Protein AF-A0A1S3DLV7-F1 (afdb_monomer)

Solvent-accessible surface area (backbone atoms only — not comparable to full-atom values): 5260 Å² total; per-residue (Å²): 136,87,80,54,64,69,57,54,50,52,52,52,52,53,52,51,65,61,50,53,63,63,56,59,72,71,66,74,74,85,72,73,68,76,72,53,92,77,57,49,52,75,29,90,44,52,74,66,17,66,80,28,47,65,34,37,52,37,68,38,88,90,76,70,43,42,22,24,19,21,90,83,71,40,65,34,66,85,56,31,34,92,61,74,90,125

Nearest PDB structures (foldseek):
  1gk5-assembly1_A  TM=3.822E-01  e=8.565E-01  Mus musculus

Structure (mmCIF, N/CA/C/O backbone):
data_AF-A0A1S3DLV7-F1
#
_entry.id   AF-A0A1S3DLV7-F1
#
loop_
_atom_site.group_PDB
_atom_site.id
_atom_site.type_symbol
_atom_site.label_atom_id
_atom_site.label_alt_id
_atom_site.label_comp_id
_atom_site.label_asym_id
_atom_site.label_entity_id
_atom_site.label_seq_id
_atom_site.pdbx_PDB_ins_code
_atom_site.Cartn_x
_atom_site.Cartn_y
_atom_site.Cartn_z
_atom_site.occupancy
_atom_site.B_iso_or_equiv
_atom_site.auth_seq_id
_atom_site.auth_comp_id
_atom_site.auth_asym_id
_atom_site.auth_atom_id
_atom_site.pdbx_PDB_model_num
ATOM 1 N N . MET A 1 1 ? -7.794 35.290 -54.800 1.00 41.78 1 MET A N 1
ATOM 2 C CA . MET A 1 1 ? -7.284 34.150 -54.006 1.00 41.78 1 MET A CA 1
ATOM 3 C C . MET A 1 1 ? -8.136 34.046 -52.743 1.00 41.78 1 MET A C 1
ATOM 5 O O . MET A 1 1 ? -7.965 34.852 -51.842 1.00 41.78 1 MET A O 1
ATOM 9 N N . LYS A 1 2 ? -9.156 33.178 -52.723 1.00 48.78 2 LYS A N 1
ATOM 10 C CA . LYS A 1 2 ? -10.149 33.087 -51.635 1.00 48.78 2 LYS A CA 1
ATOM 11 C C . LYS A 1 2 ? -9.769 31.886 -50.763 1.00 48.78 2 LYS A C 1
ATOM 13 O O . LYS A 1 2 ? -10.294 30.797 -50.940 1.00 48.78 2 LYS A O 1
ATOM 18 N N . PHE A 1 3 ? -8.763 32.052 -49.906 1.00 52.41 3 PHE A N 1
ATOM 19 C CA . PHE A 1 3 ? -8.318 30.977 -49.020 1.00 52.41 3 PHE A CA 1
ATOM 20 C C . PHE A 1 3 ? -9.340 30.786 -47.898 1.00 52.41 3 PHE A C 1
ATOM 22 O O . PHE A 1 3 ? -9.295 31.455 -46.875 1.00 52.41 3 PHE A O 1
ATOM 29 N N . ASN A 1 4 ? -10.310 29.907 -48.157 1.00 59.25 4 ASN A N 1
ATOM 30 C CA . ASN A 1 4 ? -10.705 28.799 -47.290 1.00 59.25 4 ASN A CA 1
ATOM 31 C C . ASN A 1 4 ? -10.610 29.045 -45.769 1.00 59.25 4 ASN A C 1
ATOM 33 O O . ASN A 1 4 ? -10.058 28.222 -45.041 1.00 59.25 4 ASN A O 1
ATOM 37 N N . ALA A 1 5 ? -11.194 30.136 -45.264 1.00 60.09 5 ALA A N 1
ATOM 38 C CA . ALA A 1 5 ? -11.319 30.395 -43.825 1.00 60.09 5 ALA A CA 1
ATOM 39 C C . ALA A 1 5 ? -12.027 29.233 -43.095 1.00 60.09 5 ALA A C 1
ATOM 41 O O . ALA A 1 5 ? -11.687 28.897 -41.964 1.00 60.09 5 ALA A O 1
ATOM 42 N N . CYS A 1 6 ? -12.942 28.548 -43.793 1.00 60.75 6 CYS A N 1
ATOM 43 C CA . CYS A 1 6 ? -13.601 27.328 -43.325 1.00 60.75 6 CYS A CA 1
ATOM 44 C C . CYS A 1 6 ? -12.615 26.160 -43.118 1.00 60.75 6 CYS A C 1
ATOM 46 O O . CYS A 1 6 ? -12.705 25.438 -42.128 1.00 60.75 6 CYS A O 1
ATOM 48 N N . HIS A 1 7 ? -11.625 26.012 -44.001 1.00 67.12 7 HIS A N 1
ATOM 49 C CA . HIS A 1 7 ? -10.624 24.947 -43.904 1.00 67.12 7 HIS A CA 1
ATOM 50 C C . HIS A 1 7 ? -9.623 25.221 -42.778 1.00 67.12 7 HIS A C 1
ATOM 52 O O . HIS A 1 7 ? -9.238 24.309 -42.056 1.00 67.12 7 HIS A O 1
ATOM 58 N N . ILE A 1 8 ? -9.254 26.489 -42.574 1.00 78.31 8 ILE A N 1
ATOM 59 C CA . ILE A 1 8 ? -8.398 26.904 -41.453 1.00 78.31 8 ILE A CA 1
ATOM 60 C C . ILE A 1 8 ? -9.099 26.632 -40.115 1.00 78.31 8 ILE A C 1
ATOM 62 O O . ILE A 1 8 ? -8.480 26.081 -39.207 1.00 78.31 8 ILE A O 1
ATOM 66 N N . PHE A 1 9 ? -10.395 26.947 -40.009 1.00 73.81 9 PHE A N 1
ATOM 67 C CA . PHE A 1 9 ? -11.173 26.668 -38.800 1.00 73.81 9 PHE A CA 1
ATOM 68 C C . PHE A 1 9 ? -11.282 25.162 -38.525 1.00 73.81 9 PHE A C 1
ATOM 70 O O . PHE A 1 9 ? -11.072 24.727 -37.397 1.00 73.81 9 PHE A O 1
ATOM 77 N N . SER A 1 10 ? -11.522 24.361 -39.569 1.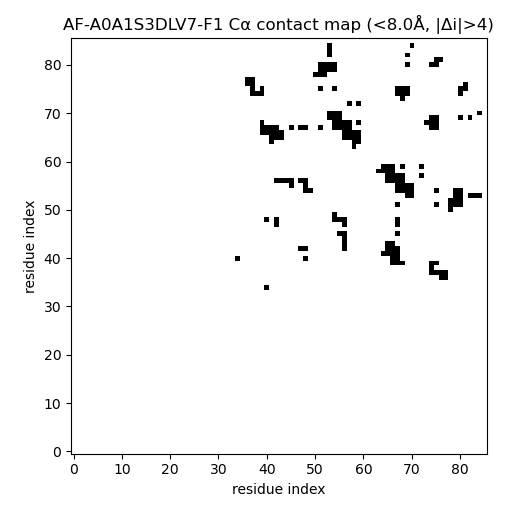00 75.38 10 SER A N 1
ATOM 78 C CA . SER A 1 10 ? -11.585 22.901 -39.457 1.00 75.38 10 SER A CA 1
ATOM 79 C C . SER A 1 10 ? -10.266 22.310 -38.942 1.00 75.38 10 SER A C 1
ATOM 81 O O . SER A 1 10 ? -10.269 21.543 -37.981 1.00 75.38 10 SER A O 1
ATOM 83 N N . LEU A 1 11 ? -9.126 22.739 -39.494 1.00 77.94 11 LEU A N 1
ATOM 84 C CA . LEU A 1 11 ? -7.805 22.284 -39.046 1.00 77.94 11 LEU A CA 1
ATOM 85 C C . LEU A 1 11 ? -7.496 22.702 -37.600 1.00 77.94 11 LEU A C 1
ATOM 87 O O . LEU A 1 11 ? -6.941 21.908 -36.840 1.00 77.94 11 LEU A O 1
ATOM 91 N N . LEU A 1 12 ? -7.884 23.916 -37.200 1.00 78.88 12 LEU A N 1
ATOM 92 C CA . LEU A 1 12 ? -7.668 24.410 -35.839 1.00 78.88 12 LEU A CA 1
ATOM 93 C C . LEU A 1 12 ? -8.487 23.619 -34.807 1.00 78.88 12 LEU A C 1
ATOM 95 O O . LEU A 1 12 ? -7.972 23.285 -33.741 1.00 78.88 12 LEU A O 1
ATOM 99 N N . SER A 1 13 ? -9.738 23.273 -35.130 1.00 79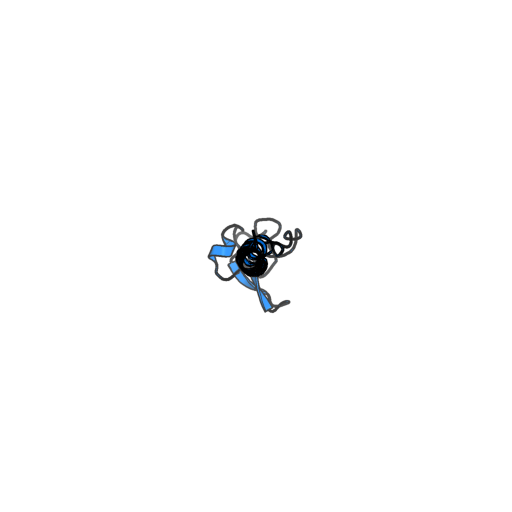.25 13 SER A N 1
ATOM 100 C CA . SER A 1 13 ? -10.579 22.434 -34.269 1.00 79.25 13 SER A CA 1
ATOM 101 C C . SER A 1 13 ? -10.005 21.026 -34.101 1.00 79.25 13 SER A C 1
ATOM 103 O O . SER A 1 13 ? -9.947 20.528 -32.979 1.00 79.25 13 SER A O 1
ATOM 105 N N . PHE A 1 14 ? -9.526 20.402 -35.182 1.00 79.94 14 PHE A N 1
ATOM 106 C CA . PHE A 1 14 ? -8.879 19.087 -35.110 1.00 79.94 14 PHE A CA 1
ATOM 107 C C . PHE A 1 14 ? -7.606 19.118 -34.255 1.00 79.94 14 PHE A C 1
ATOM 109 O O . PHE A 1 14 ? -7.421 18.252 -33.399 1.00 79.94 14 PHE A O 1
ATOM 116 N N . LEU A 1 15 ? -6.768 20.144 -34.428 1.00 77.94 15 LEU A N 1
ATOM 117 C CA . LEU A 1 15 ? -5.549 20.319 -33.640 1.00 77.94 15 LEU A CA 1
ATOM 118 C C . LEU A 1 15 ? -5.862 20.451 -32.141 1.00 77.94 15 LEU A C 1
ATOM 120 O O . LEU A 1 15 ? -5.237 19.782 -31.317 1.00 77.94 15 LEU A O 1
ATOM 124 N N . LEU A 1 16 ? -6.875 21.250 -31.789 1.00 74.50 16 LEU A N 1
ATOM 125 C CA . LEU A 1 16 ? -7.297 21.446 -30.402 1.00 74.50 16 LEU A CA 1
ATOM 126 C C . LEU A 1 16 ? -7.813 20.141 -29.772 1.00 74.50 16 LEU A C 1
ATOM 128 O O . LEU A 1 16 ? -7.425 19.807 -28.655 1.00 74.50 16 LEU A O 1
ATOM 132 N N . VAL A 1 17 ? -8.620 19.366 -30.505 1.00 78.81 17 VAL A N 1
ATOM 133 C CA . VAL A 1 17 ? -9.158 18.075 -30.038 1.00 78.81 17 VAL A CA 1
ATOM 134 C C . VAL A 1 17 ? -8.047 17.054 -29.778 1.00 78.81 17 VAL A C 1
ATOM 136 O O . VAL A 1 17 ? -8.148 16.286 -28.826 1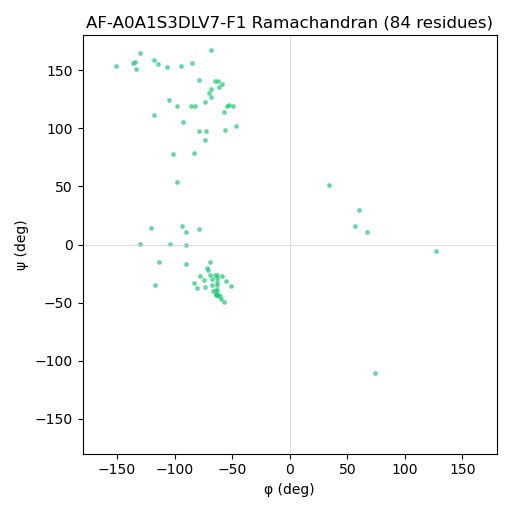.00 78.81 17 VAL A O 1
ATOM 139 N N . THR A 1 18 ? -6.965 17.061 -30.563 1.00 72.00 18 THR A N 1
ATOM 140 C CA . THR A 1 18 ? -5.819 16.158 -30.338 1.00 72.00 18 THR A CA 1
ATOM 141 C C . THR A 1 18 ? -4.888 16.593 -29.204 1.00 72.00 18 THR A C 1
ATOM 143 O O . THR A 1 18 ? -4.257 15.745 -28.576 1.00 72.00 18 THR A O 1
ATOM 146 N N . LEU A 1 19 ? -4.809 17.894 -28.904 1.00 65.88 19 LEU A N 1
ATOM 147 C CA . LEU A 1 19 ? -3.881 18.433 -27.904 1.00 65.88 19 LEU A CA 1
ATOM 148 C C . LEU A 1 19 ? -4.418 18.325 -26.465 1.00 65.88 19 LEU A C 1
ATOM 150 O O . LEU A 1 19 ? -3.652 18.093 -25.531 1.00 65.88 19 LEU A O 1
ATOM 154 N N . VAL A 1 20 ? -5.736 18.447 -26.284 1.00 65.31 20 VAL A N 1
ATOM 155 C CA . VAL A 1 20 ? -6.415 18.331 -24.979 1.00 65.31 20 VAL A CA 1
ATOM 156 C C . VAL A 1 20 ? -6.154 16.991 -24.259 1.00 65.31 20 VAL A C 1
ATOM 158 O O . VAL A 1 20 ? -5.764 17.035 -23.090 1.00 65.31 20 VAL A O 1
ATOM 161 N N . PRO A 1 21 ? -6.295 15.806 -24.892 1.00 62.47 21 PRO A N 1
ATOM 162 C CA . PRO A 1 21 ? -6.092 14.530 -24.200 1.00 62.47 21 PRO A CA 1
ATOM 163 C C . PRO A 1 21 ? -4.626 14.269 -23.826 1.00 62.47 21 PRO A C 1
ATOM 165 O O . PRO A 1 21 ? -4.366 13.582 -22.838 1.00 62.47 21 PRO A O 1
ATOM 168 N N . LEU A 1 22 ? -3.663 14.847 -24.558 1.00 59.53 22 LEU A N 1
ATOM 169 C CA . LEU A 1 22 ? -2.238 14.735 -24.231 1.00 59.53 22 LEU A CA 1
ATOM 170 C C . LEU A 1 22 ? -1.898 15.472 -22.925 1.00 59.53 22 LEU A C 1
ATOM 172 O O . LEU A 1 22 ? -1.077 14.998 -22.142 1.00 59.53 22 LEU A O 1
ATOM 176 N N . LEU A 1 23 ? -2.570 16.596 -22.652 1.00 57.28 23 LEU A N 1
ATOM 177 C CA . LEU A 1 23 ? -2.387 17.365 -21.419 1.00 57.28 23 LEU A CA 1
ATOM 178 C C . LEU A 1 23 ? -3.040 16.689 -20.199 1.00 57.28 23 LEU A C 1
ATOM 180 O O . LEU A 1 23 ? -2.529 16.798 -19.085 1.00 57.28 23 LEU A O 1
ATOM 184 N N . SER A 1 24 ? -4.136 15.947 -20.396 1.00 54.91 24 SER A N 1
ATOM 185 C CA . SER A 1 24 ? -4.819 15.217 -19.317 1.00 54.91 24 SER A CA 1
ATOM 186 C C . SER A 1 24 ? -3.995 14.054 -18.753 1.00 54.91 24 SER A C 1
ATOM 188 O O . SER A 1 24 ? -4.105 13.752 -17.567 1.00 54.91 24 SER A O 1
ATOM 190 N N . ALA A 1 25 ? -3.135 13.432 -19.566 1.00 54.59 25 ALA A N 1
ATOM 191 C CA . ALA A 1 25 ? -2.276 12.326 -19.135 1.00 54.59 25 ALA A CA 1
ATOM 192 C C . ALA A 1 25 ? -1.126 12.762 -18.203 1.00 54.59 25 ALA A C 1
ATOM 194 O O . ALA A 1 25 ? -0.584 11.938 -17.469 1.00 54.59 25 ALA A O 1
ATOM 195 N N . ALA A 1 26 ? -0.758 14.048 -18.206 1.00 53.81 26 ALA A N 1
ATOM 196 C CA . ALA A 1 26 ? 0.350 14.571 -17.405 1.00 53.81 26 ALA A CA 1
ATOM 197 C C . ALA A 1 26 ? -0.062 15.049 -15.996 1.00 53.81 26 ALA A C 1
ATOM 199 O O . ALA A 1 26 ? 0.802 15.208 -15.137 1.00 53.81 26 ALA A O 1
ATOM 200 N N . LEU A 1 27 ? -1.357 15.277 -15.729 1.00 48.47 27 LEU A N 1
ATOM 201 C CA . LEU A 1 27 ? -1.813 15.973 -14.513 1.00 48.47 27 LEU A CA 1
ATOM 202 C C . LEU A 1 27 ? -2.411 15.062 -13.423 1.00 48.47 27 LEU A C 1
ATOM 204 O O . LEU A 1 27 ? -2.776 15.540 -12.351 1.00 48.47 27 LEU A O 1
ATOM 208 N N . THR A 1 28 ? -2.476 13.744 -13.625 1.00 52.59 28 THR A N 1
ATOM 209 C CA . THR A 1 28 ? -3.042 12.818 -12.623 1.00 52.59 28 THR A CA 1
ATOM 210 C C . THR A 1 28 ? -2.021 12.276 -11.615 1.00 52.59 28 THR A C 1
ATOM 212 O O . THR A 1 28 ? -2.345 11.383 -10.835 1.00 52.59 28 THR A O 1
ATOM 215 N N . THR A 1 29 ? -0.795 12.808 -11.560 1.00 56.94 29 THR A N 1
ATOM 216 C CA . THR A 1 29 ? 0.228 12.367 -10.589 1.00 56.94 29 THR A CA 1
ATOM 217 C C . THR A 1 29 ? 0.268 13.194 -9.302 1.00 56.94 29 THR A C 1
ATOM 219 O O . THR A 1 29 ? 1.229 13.080 -8.545 1.00 56.94 29 THR A O 1
ATOM 222 N N . PHE A 1 30 ? -0.761 13.988 -8.993 1.00 52.84 30 PHE A N 1
ATOM 223 C CA . PHE A 1 30 ? -0.889 14.658 -7.690 1.00 52.84 30 PHE A CA 1
ATOM 224 C C . PHE A 1 30 ? -1.821 13.883 -6.747 1.00 52.84 30 PHE A C 1
ATOM 226 O O . PHE A 1 30 ? -2.810 14.387 -6.230 1.00 52.84 30 PHE A O 1
ATOM 233 N N . GLY A 1 31 ? -1.510 12.599 -6.562 1.00 50.34 31 GLY A N 1
ATOM 234 C CA . GLY A 1 31 ? -2.144 11.725 -5.569 1.00 50.34 31 GLY A CA 1
ATOM 235 C C . GLY A 1 31 ? -1.139 10.962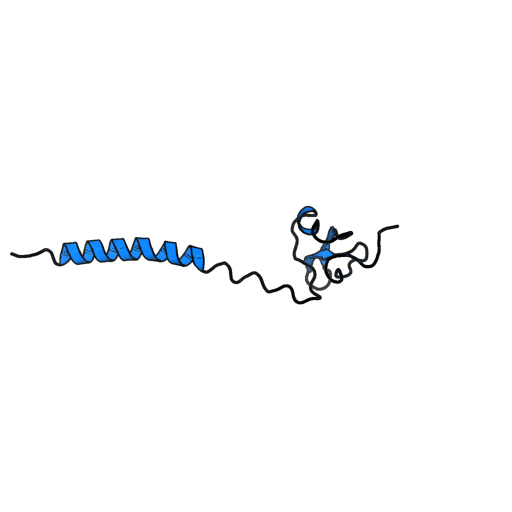 -4.704 1.00 50.34 31 GLY A C 1
ATOM 236 O O . GLY A 1 31 ? -1.533 10.197 -3.830 1.00 50.34 31 GLY A O 1
ATOM 237 N N . LYS A 1 32 ? 0.168 11.161 -4.918 1.00 47.72 32 LYS A N 1
ATOM 238 C CA . LYS A 1 32 ? 1.186 10.755 -3.949 1.00 47.72 32 LYS A CA 1
ATOM 239 C C . LYS A 1 32 ? 1.271 11.862 -2.909 1.00 47.72 32 LYS A C 1
ATOM 241 O O . LYS A 1 32 ? 2.156 12.709 -2.962 1.00 47.72 32 LYS A O 1
ATOM 246 N N . THR A 1 33 ? 0.317 11.877 -1.982 1.00 49.97 33 THR A N 1
ATOM 247 C CA . THR A 1 33 ? 0.514 12.564 -0.708 1.00 49.97 33 THR A CA 1
ATOM 248 C C . THR A 1 33 ? 1.869 12.083 -0.189 1.00 49.97 33 THR A C 1
ATOM 250 O O . THR A 1 33 ? 2.044 10.863 -0.067 1.00 49.97 33 THR A O 1
ATOM 253 N N . PRO A 1 34 ? 2.864 12.964 0.023 1.00 44.41 34 PRO A N 1
ATOM 254 C CA . PRO A 1 34 ? 4.093 12.551 0.672 1.00 44.41 34 PRO A CA 1
ATOM 255 C C . PRO A 1 34 ? 3.664 11.915 1.986 1.00 44.41 34 PRO A C 1
ATOM 257 O O . PRO A 1 34 ? 2.930 12.525 2.763 1.00 44.41 34 PRO A O 1
ATOM 260 N N . ASN A 1 35 ? 4.005 10.636 2.136 1.00 48.72 35 ASN A N 1
ATOM 261 C CA . ASN A 1 35 ? 3.664 9.829 3.288 1.00 48.72 35 ASN A CA 1
ATOM 262 C C . ASN A 1 35 ? 4.217 10.572 4.502 1.00 48.72 35 ASN A C 1
ATOM 264 O O . ASN A 1 35 ? 5.425 10.542 4.739 1.00 48.72 35 ASN A O 1
ATOM 268 N N . ALA A 1 36 ? 3.353 11.319 5.194 1.00 44.62 36 ALA A N 1
ATOM 269 C CA . ALA A 1 36 ? 3.708 11.972 6.434 1.00 44.62 36 ALA A CA 1
ATOM 270 C C . ALA A 1 36 ? 4.282 10.869 7.313 1.00 44.62 36 ALA A C 1
ATO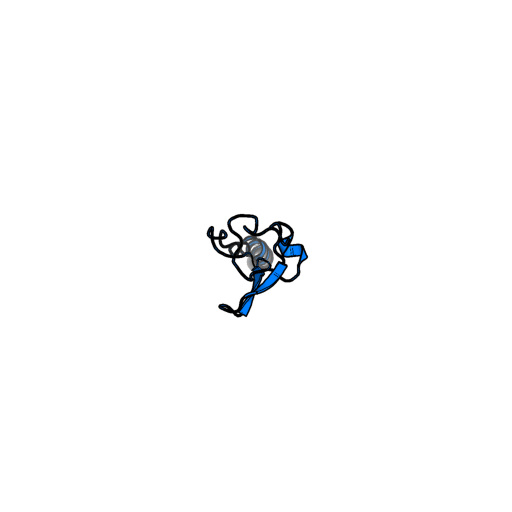M 272 O O . ALA A 1 36 ? 3.641 9.835 7.508 1.00 44.62 36 ALA A O 1
ATOM 273 N N . SER A 1 37 ? 5.534 11.051 7.714 1.00 42.56 37 SER A N 1
ATOM 274 C CA . SER A 1 37 ? 6.248 10.177 8.632 1.00 42.56 37 SER A CA 1
ATOM 275 C C . SER A 1 37 ? 5.320 9.878 9.818 1.00 42.56 37 SER A C 1
ATOM 277 O O . SER A 1 37 ? 5.058 10.768 10.621 1.00 42.56 37 SER A O 1
ATOM 279 N N . GLY A 1 38 ? 4.702 8.690 9.837 1.00 50.25 38 GLY A N 1
ATOM 280 C CA . GLY A 1 38 ? 3.624 8.337 10.773 1.00 50.25 38 GLY A CA 1
ATOM 281 C C . GLY A 1 38 ? 2.321 7.803 10.159 1.00 50.25 38 GLY A C 1
ATOM 282 O O . GLY A 1 38 ? 1.453 7.380 10.914 1.00 50.25 38 GLY A O 1
ATOM 283 N N . SER A 1 39 ? 2.157 7.777 8.831 1.00 56.19 39 SER A N 1
ATOM 284 C CA . SER A 1 39 ? 1.004 7.136 8.179 1.00 56.19 39 SER A CA 1
ATOM 285 C C . SER A 1 39 ? 1.414 5.813 7.541 1.00 56.19 39 SER A C 1
ATOM 287 O O . SER A 1 39 ? 2.331 5.761 6.719 1.00 56.19 39 SER A O 1
ATOM 289 N N . SER A 1 40 ? 0.726 4.736 7.915 1.00 67.12 40 SER A N 1
ATOM 290 C CA . SER A 1 40 ? 0.893 3.429 7.283 1.00 67.12 40 SER A CA 1
ATOM 291 C C . SER A 1 40 ? 0.579 3.526 5.782 1.00 67.12 40 SER A C 1
ATOM 293 O O . SER A 1 40 ? -0.362 4.216 5.374 1.00 67.12 40 SER A O 1
ATOM 295 N N . ARG A 1 41 ? 1.392 2.861 4.952 1.00 77.94 41 ARG A N 1
ATOM 296 C CA . ARG A 1 41 ? 1.244 2.873 3.492 1.00 77.94 41 ARG A CA 1
ATOM 297 C C . ARG A 1 41 ? -0.042 2.129 3.101 1.00 77.94 41 ARG A C 1
ATOM 299 O O . ARG A 1 41 ? -0.247 1.020 3.587 1.00 77.94 41 ARG A O 1
ATOM 306 N N . PRO A 1 42 ? -0.887 2.670 2.207 1.00 85.12 42 PRO A N 1
ATOM 307 C CA . PRO A 1 42 ? -2.037 1.930 1.700 1.00 85.12 42 PRO A CA 1
ATOM 308 C C . PRO A 1 42 ? -1.585 0.711 0.891 1.00 85.12 42 PRO A C 1
ATOM 310 O O . PRO A 1 42 ? -0.629 0.793 0.117 1.00 85.12 42 PRO A O 1
ATOM 313 N N . CYS A 1 43 ? -2.293 -0.401 1.055 1.00 86.12 43 CYS A N 1
ATOM 314 C CA . CYS A 1 43 ? -1.994 -1.671 0.400 1.00 86.12 43 CYS A CA 1
ATOM 315 C C . CYS A 1 43 ? -3.265 -2.302 -0.163 1.00 86.12 43 CYS A C 1
ATOM 317 O O . CYS A 1 43 ? -4.372 -2.026 0.303 1.00 86.12 43 CYS A O 1
ATOM 319 N N . ASN A 1 44 ? -3.107 -3.166 -1.162 1.00 86.06 44 ASN A N 1
ATOM 320 C CA . ASN A 1 44 ? -4.206 -3.988 -1.664 1.00 86.06 44 ASN A CA 1
ATOM 321 C C . ASN A 1 44 ? -3.915 -5.479 -1.457 1.00 86.06 44 ASN A C 1
ATOM 323 O O . ASN A 1 44 ? -4.818 -6.258 -1.142 1.00 86.06 44 ASN A O 1
ATOM 327 N N . THR A 1 45 ? -2.638 -5.840 -1.581 1.00 85.88 45 THR A N 1
ATOM 328 C CA . THR A 1 45 ? -2.081 -7.174 -1.374 1.00 85.88 45 THR A CA 1
ATOM 329 C C . THR A 1 45 ? -0.875 -7.113 -0.439 1.00 85.88 45 THR A C 1
ATOM 331 O O . THR A 1 45 ? -0.302 -6.048 -0.218 1.00 85.88 45 THR A O 1
ATOM 334 N N . ASP A 1 46 ? -0.458 -8.259 0.096 1.00 84.25 46 ASP A N 1
ATOM 335 C CA . ASP A 1 46 ? 0.695 -8.329 1.003 1.00 84.25 46 ASP A CA 1
ATOM 336 C C . ASP A 1 46 ? 2.017 -7.906 0.331 1.00 84.25 46 ASP A C 1
ATOM 338 O O . ASP A 1 46 ? 2.887 -7.305 0.955 1.00 84.25 46 ASP A O 1
ATOM 342 N N . GLY A 1 47 ? 2.128 -8.105 -0.989 1.00 84.19 47 GLY A N 1
ATOM 343 C CA . GLY A 1 47 ? 3.293 -7.686 -1.774 1.00 84.19 47 GLY A CA 1
ATOM 344 C C . GLY A 1 47 ? 3.513 -6.170 -1.803 1.00 84.19 47 GLY A C 1
ATOM 345 O O . GLY A 1 47 ? 4.651 -5.715 -1.917 1.00 84.19 47 GLY A O 1
ATOM 346 N N . ASP A 1 48 ? 2.458 -5.369 -1.622 1.00 83.31 48 ASP A N 1
ATOM 347 C CA . ASP A 1 48 ? 2.578 -3.910 -1.511 1.00 83.31 48 ASP A CA 1
ATOM 348 C C . ASP A 1 48 ? 3.364 -3.496 -0.255 1.00 83.31 48 ASP A C 1
ATOM 350 O O . ASP A 1 48 ? 4.013 -2.443 -0.236 1.00 83.31 48 ASP A O 1
ATOM 354 N N . CYS A 1 49 ? 3.339 -4.345 0.773 1.00 84.50 49 CYS A N 1
ATOM 355 C CA . CYS A 1 49 ? 3.993 -4.137 2.056 1.00 84.50 49 CYS A CA 1
ATOM 356 C C . CYS A 1 49 ? 5.426 -4.672 2.098 1.00 84.50 49 CYS A C 1
ATOM 358 O O . CYS A 1 49 ? 6.120 -4.446 3.081 1.00 84.50 49 CYS A O 1
ATOM 360 N N . TYR A 1 50 ? 5.934 -5.264 1.011 1.00 83.56 50 TYR A N 1
ATOM 361 C CA . TYR A 1 50 ? 7.298 -5.806 0.945 1.00 83.56 50 TYR A CA 1
ATOM 362 C C . TYR A 1 50 ? 8.396 -4.760 1.216 1.00 83.56 50 TYR A C 1
ATOM 364 O O . TYR A 1 50 ? 9.478 -5.078 1.705 1.00 83.56 50 TYR A O 1
ATOM 372 N N . ALA A 1 51 ? 8.112 -3.488 0.924 1.00 80.06 51 ALA A N 1
ATOM 373 C CA . ALA A 1 51 ? 9.009 -2.372 1.224 1.00 80.06 51 ALA A CA 1
ATOM 374 C C . ALA A 1 51 ? 9.145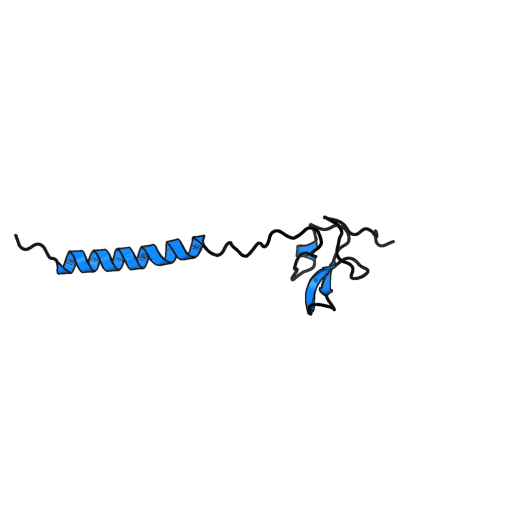 -2.078 2.733 1.00 80.06 51 ALA A C 1
ATOM 376 O O . ALA A 1 51 ? 10.048 -1.339 3.120 1.00 80.06 51 ALA A O 1
ATOM 377 N N . ILE A 1 52 ? 8.251 -2.620 3.566 1.00 81.56 52 ILE A N 1
ATOM 378 C CA . ILE A 1 52 ? 8.214 -2.422 5.013 1.00 81.56 52 ILE A CA 1
ATOM 379 C C . ILE A 1 52 ? 8.412 -3.780 5.692 1.00 81.56 52 ILE A C 1
ATOM 381 O O . ILE A 1 52 ? 7.556 -4.666 5.642 1.00 81.56 52 ILE A O 1
ATOM 385 N N . LYS A 1 53 ? 9.556 -3.945 6.357 1.00 82.19 53 LYS A N 1
ATOM 386 C CA . LYS A 1 53 ? 9.913 -5.197 7.037 1.00 82.19 53 LYS A CA 1
ATOM 387 C C . LYS A 1 53 ? 8.903 -5.525 8.143 1.00 82.19 53 LYS A C 1
ATOM 389 O O . LYS A 1 53 ? 8.568 -4.654 8.945 1.00 82.19 53 LYS A O 1
ATOM 394 N N . TYR A 1 54 ? 8.491 -6.795 8.199 1.00 82.75 54 TYR A N 1
ATOM 395 C CA . TYR A 1 54 ? 7.579 -7.351 9.211 1.00 82.75 54 TYR A CA 1
ATOM 396 C C . TYR A 1 54 ? 6.188 -6.698 9.251 1.00 82.75 54 TYR A C 1
ATOM 398 O O . TYR A 1 54 ? 5.543 -6.655 10.297 1.00 82.75 54 TYR A O 1
ATOM 406 N N . SER A 1 55 ? 5.720 -6.201 8.105 1.00 85.06 55 SER A N 1
ATOM 407 C CA . SER A 1 55 ? 4.360 -5.687 7.942 1.00 85.06 55 SER A CA 1
ATOM 408 C C . SER A 1 55 ? 3.556 -6.544 6.969 1.00 85.06 55 SER A C 1
ATOM 410 O O . SER A 1 55 ? 4.127 -7.202 6.101 1.00 85.06 55 SER A O 1
ATOM 412 N N . SER A 1 56 ? 2.235 -6.520 7.118 1.00 88.06 56 SER A N 1
ATOM 413 C CA . SER A 1 56 ? 1.284 -7.255 6.289 1.00 88.06 56 SER A CA 1
ATOM 414 C C . SER A 1 56 ? 0.104 -6.357 5.920 1.00 88.06 56 SER A C 1
ATOM 416 O O . SER A 1 56 ? -0.185 -5.359 6.591 1.00 88.06 56 SER A O 1
ATOM 418 N N . CYS A 1 57 ? -0.570 -6.681 4.817 1.00 88.00 57 CYS A N 1
ATOM 419 C CA . CYS A 1 57 ? -1.702 -5.891 4.354 1.00 88.00 57 CYS A CA 1
ATOM 420 C C . CYS A 1 57 ? -2.968 -6.206 5.159 1.00 88.00 57 CYS A C 1
ATOM 422 O O . CYS A 1 57 ? -3.704 -7.149 4.860 1.00 88.00 57 CYS A O 1
ATOM 424 N N . ALA A 1 58 ? -3.252 -5.372 6.157 1.00 87.25 58 ALA A N 1
ATOM 425 C CA . ALA A 1 58 ? -4.391 -5.527 7.049 1.00 87.25 58 ALA A CA 1
ATOM 426 C C . ALA A 1 58 ? -5.355 -4.341 6.944 1.00 87.25 58 ALA A C 1
ATOM 428 O O . ALA A 1 58 ? -5.024 -3.256 6.463 1.00 87.25 58 ALA A O 1
ATOM 429 N N . ARG A 1 59 ? -6.605 -4.559 7.358 1.00 85.94 59 ARG A N 1
ATOM 430 C CA . ARG A 1 59 ? -7.611 -3.497 7.392 1.00 85.94 59 ARG A CA 1
ATOM 431 C C . ARG A 1 59 ? -7.481 -2.743 8.707 1.00 85.94 59 ARG A C 1
ATOM 433 O O . ARG A 1 59 ? -7.665 -3.331 9.766 1.00 85.94 59 ARG A O 1
ATOM 440 N N . ASP A 1 60 ? -7.194 -1.455 8.622 1.00 82.50 60 ASP A N 1
ATOM 441 C CA . ASP A 1 60 ? -7.100 -0.593 9.788 1.00 82.50 60 ASP A CA 1
ATOM 442 C C . ASP A 1 60 ? -8.485 -0.410 10.432 1.00 82.50 60 ASP A C 1
ATOM 444 O O . ASP A 1 60 ? -9.433 -0.034 9.732 1.00 82.50 60 ASP A O 1
ATOM 448 N N . PRO A 1 61 ? -8.635 -0.673 11.741 1.00 75.12 61 PRO A N 1
ATOM 449 C CA . PRO A 1 61 ? -9.925 -0.589 12.422 1.00 75.12 61 PRO A CA 1
ATOM 450 C C . PRO A 1 61 ? -10.420 0.853 12.597 1.00 75.12 61 PRO A C 1
ATOM 452 O O . PRO A 1 61 ? -11.620 1.061 12.744 1.00 75.12 61 PRO A O 1
ATOM 455 N N . SER A 1 62 ? -9.528 1.848 12.551 1.00 77.44 62 SER A N 1
ATOM 456 C CA . SER A 1 62 ? -9.889 3.259 12.750 1.00 77.44 62 SER A CA 1
ATOM 457 C C . SER A 1 62 ? -10.469 3.894 11.486 1.00 77.44 62 SER A C 1
ATOM 459 O O . SER A 1 62 ? -11.382 4.712 11.549 1.00 77.44 62 SER A O 1
ATOM 461 N N . THR A 1 63 ? -9.935 3.526 10.322 1.00 76.50 63 THR A N 1
ATOM 462 C CA . THR A 1 63 ? -10.268 4.132 9.025 1.00 76.50 63 THR A CA 1
ATOM 463 C C . THR A 1 63 ? -10.995 3.177 8.081 1.00 76.50 63 THR A C 1
ATOM 465 O O . THR A 1 63 ? -11.549 3.609 7.070 1.00 76.50 63 THR A O 1
ATOM 468 N N . GLY A 1 64 ? -10.979 1.871 8.361 1.00 80.75 64 GLY A N 1
ATOM 469 C CA . GLY A 1 64 ? -11.556 0.839 7.502 1.00 80.75 64 GLY A CA 1
ATOM 470 C C . GLY A 1 64 ? -10.828 0.661 6.164 1.00 80.75 64 GLY A C 1
ATOM 471 O O . GLY A 1 64 ? -11.351 -0.021 5.275 1.00 80.75 64 GLY A O 1
ATOM 472 N N . ARG A 1 65 ? -9.644 1.262 5.990 1.00 83.94 65 ARG A N 1
ATOM 473 C CA . ARG A 1 65 ? -8.819 1.158 4.775 1.00 83.94 65 ARG A CA 1
ATOM 474 C C . ARG A 1 65 ? -7.782 0.050 4.938 1.00 83.94 65 ARG A C 1
ATOM 476 O O . ARG A 1 65 ? -7.401 -0.287 6.053 1.00 83.94 65 ARG A O 1
ATOM 483 N N . ARG A 1 66 ? -7.335 -0.538 3.827 1.00 85.88 66 ARG A N 1
ATOM 484 C CA . ARG A 1 66 ? -6.234 -1.509 3.839 1.00 85.88 66 ARG A CA 1
ATOM 485 C C . ARG A 1 66 ? -4.898 -0.780 3.857 1.00 85.88 66 ARG A C 1
ATOM 487 O O . ARG A 1 66 ? -4.610 0.004 2.952 1.00 85.88 66 ARG A O 1
ATOM 494 N N . LEU A 1 67 ? -4.127 -1.018 4.908 1.00 88.12 67 LEU A N 1
ATOM 495 C CA . LEU A 1 67 ? -2.860 -0.363 5.194 1.00 88.12 67 LEU A CA 1
ATOM 496 C C . LEU A 1 67 ? -1.820 -1.429 5.587 1.00 88.12 67 LEU A C 1
ATOM 498 O O . LEU A 1 67 ? -2.168 -2.482 6.121 1.00 88.12 67 LEU A O 1
ATOM 502 N N . CYS A 1 68 ? -0.544 -1.165 5.320 1.00 86.94 68 CYS A N 1
ATOM 503 C CA . CYS A 1 68 ? 0.557 -2.023 5.749 1.00 86.94 68 CYS A CA 1
ATOM 504 C C . CYS A 1 68 ? 0.781 -1.880 7.253 1.00 86.94 68 CYS A C 1
ATOM 506 O O . CYS A 1 68 ? 1.436 -0.939 7.714 1.00 86.94 68 CYS A O 1
ATOM 508 N N . LEU A 1 69 ? 0.223 -2.797 8.026 1.00 86.19 69 LEU A N 1
ATOM 509 C CA . LEU A 1 69 ? 0.303 -2.774 9.479 1.00 86.19 69 LEU A CA 1
ATOM 510 C C . LEU A 1 69 ? 1.269 -3.848 9.966 1.00 86.19 69 LEU A C 1
ATOM 512 O O . LEU A 1 69 ? 1.490 -4.862 9.307 1.00 86.19 69 LEU A O 1
ATOM 516 N N . CYS A 1 70 ? 1.860 -3.605 11.126 1.00 85.69 70 CYS A N 1
ATOM 517 C CA . CYS A 1 70 ? 2.640 -4.613 11.832 1.00 85.69 70 CYS A CA 1
ATOM 518 C C . CYS A 1 70 ? 1.728 -5.738 12.342 1.00 85.69 70 CYS A C 1
ATOM 520 O O . CYS A 1 70 ? 0.508 -5.571 12.379 1.00 85.69 70 CYS A O 1
ATOM 522 N N . ALA A 1 71 ? 2.309 -6.861 12.776 1.00 82.50 71 ALA A N 1
ATOM 523 C CA . ALA A 1 71 ? 1.554 -7.974 13.367 1.00 82.50 71 ALA A CA 1
ATOM 524 C C . ALA A 1 71 ? 0.613 -7.512 14.503 1.00 82.50 71 ALA A C 1
ATOM 526 O O . ALA A 1 71 ? -0.529 -7.954 14.589 1.00 82.50 71 ALA A O 1
ATOM 527 N N . ASP A 1 72 ? 1.040 -6.519 15.285 1.00 78.31 72 ASP A N 1
ATOM 528 C CA . ASP A 1 72 ? 0.268 -5.888 16.365 1.00 78.31 72 ASP A CA 1
ATOM 529 C C . ASP A 1 72 ? -0.772 -4.856 15.893 1.00 78.31 72 ASP A C 1
ATOM 531 O O . ASP A 1 72 ? -1.254 -4.040 16.678 1.00 78.31 72 ASP A O 1
ATOM 535 N N . SER A 1 73 ? -1.086 -4.817 14.594 1.00 73.81 73 SER A N 1
ATOM 536 C CA . SER A 1 73 ? -1.971 -3.819 13.968 1.00 73.81 73 SER A CA 1
ATOM 537 C C . SER A 1 73 ? -1.530 -2.360 14.170 1.00 73.81 73 SER A C 1
ATOM 539 O O . SER A 1 73 ? -2.304 -1.428 13.954 1.00 73.81 73 SER A O 1
ATOM 541 N N . LYS A 1 74 ? -0.273 -2.139 14.575 1.00 79.12 74 LYS A N 1
ATOM 542 C CA . LYS A 1 74 ? 0.329 -0.810 14.719 1.00 79.12 74 LYS A CA 1
ATOM 543 C C . LYS A 1 74 ? 0.889 -0.300 13.397 1.00 79.12 74 LYS A C 1
ATOM 545 O O . LYS A 1 74 ? 1.255 -1.063 12.502 1.00 79.12 74 LYS A O 1
ATOM 550 N N . ILE A 1 75 ? 0.983 1.024 13.312 1.00 78.75 75 ILE A N 1
ATOM 551 C CA . ILE A 1 75 ? 1.618 1.712 12.194 1.00 78.75 75 ILE A CA 1
ATOM 552 C C . ILE A 1 75 ? 3.134 1.460 12.257 1.00 78.75 75 ILE A C 1
ATOM 554 O O . ILE A 1 75 ? 3.728 1.664 13.319 1.00 78.75 75 ILE A O 1
ATOM 558 N N . PRO A 1 76 ? 3.768 1.039 11.150 1.00 77.00 76 PRO A N 1
ATOM 559 C CA . PRO A 1 76 ? 5.216 0.888 11.087 1.00 77.00 76 PRO A CA 1
ATOM 560 C C . PRO A 1 76 ? 5.922 2.230 11.302 1.00 77.00 76 PRO A C 1
ATOM 562 O O . PRO A 1 76 ? 5.489 3.272 10.801 1.00 77.00 76 PRO A O 1
ATOM 565 N N . ILE A 1 77 ? 7.034 2.203 12.034 1.00 77.94 77 ILE A N 1
ATOM 566 C CA . ILE A 1 77 ? 7.838 3.392 12.317 1.00 77.94 77 ILE A CA 1
ATOM 567 C C . ILE A 1 77 ? 8.915 3.470 11.233 1.00 77.94 77 ILE A C 1
AT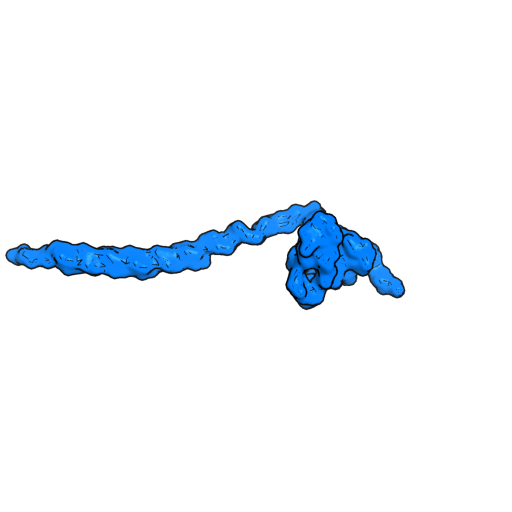OM 569 O O . ILE A 1 77 ? 9.860 2.685 11.203 1.00 77.94 77 ILE A O 1
ATOM 573 N N . GLY A 1 78 ? 8.750 4.393 10.286 1.00 75.38 78 GLY A N 1
ATOM 574 C CA . GLY A 1 78 ? 9.643 4.497 9.131 1.00 75.38 78 GLY A CA 1
ATOM 575 C C . GLY A 1 78 ? 9.403 3.382 8.107 1.00 75.38 78 GLY A C 1
ATOM 576 O O . GLY A 1 78 ? 8.390 3.396 7.412 1.00 75.38 78 GLY A O 1
ATOM 577 N N . ASN A 1 79 ? 10.350 2.448 7.975 1.00 71.94 79 ASN A N 1
ATOM 578 C CA . ASN A 1 79 ? 10.336 1.363 6.978 1.00 71.94 79 ASN A CA 1
ATOM 579 C C . ASN A 1 79 ? 10.360 -0.047 7.603 1.00 71.94 79 ASN A C 1
ATOM 581 O O . ASN A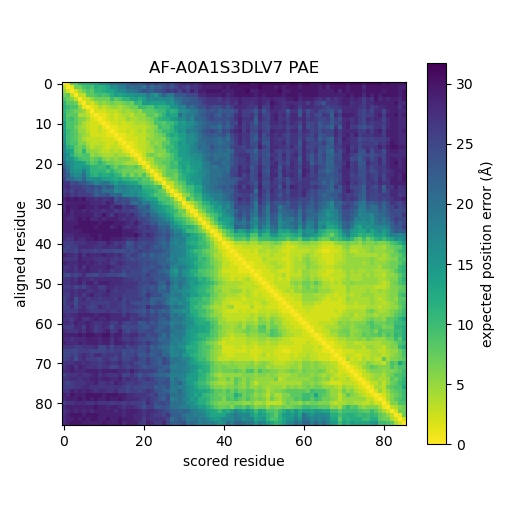 1 79 ? 10.572 -1.044 6.908 1.00 71.94 79 ASN A O 1
ATOM 585 N N . SER A 1 80 ? 10.106 -0.143 8.905 1.00 78.88 80 SER A N 1
ATOM 586 C CA . SER A 1 80 ? 10.086 -1.407 9.634 1.00 78.88 80 SER A CA 1
ATOM 587 C C . SER A 1 80 ? 9.128 -1.354 10.817 1.00 78.88 80 SER A C 1
ATOM 589 O O . SER A 1 80 ? 8.854 -0.294 11.383 1.00 78.88 80 SER A O 1
ATOM 591 N N . CYS A 1 81 ? 8.627 -2.520 11.199 1.00 79.94 81 CYS A N 1
ATOM 592 C CA . CYS A 1 81 ? 7.962 -2.701 12.479 1.00 79.94 81 CYS A CA 1
ATOM 593 C C . CYS A 1 81 ? 8.994 -2.840 13.600 1.00 79.94 81 CYS A C 1
ATOM 595 O O . CYS A 1 81 ? 10.038 -3.459 13.409 1.00 79.94 81 CYS A O 1
ATOM 597 N N . ASP A 1 82 ? 8.688 -2.243 14.752 1.00 72.69 82 ASP A N 1
ATOM 598 C CA . ASP A 1 82 ? 9.525 -2.301 15.959 1.00 72.69 82 ASP A CA 1
ATOM 599 C C . ASP A 1 82 ? 9.652 -3.738 16.491 1.00 72.69 82 ASP A C 1
ATOM 601 O O . ASP A 1 82 ? 10.699 -4.149 16.984 1.00 72.69 82 ASP A O 1
ATOM 605 N N . GLN A 1 83 ? 8.598 -4.537 16.305 1.00 62.50 83 GLN A N 1
ATOM 606 C CA . GLN A 1 83 ? 8.562 -5.925 16.740 1.00 62.50 83 GLN A CA 1
ATOM 607 C C . GLN A 1 83 ? 8.893 -6.852 15.568 1.00 62.50 83 GLN A C 1
ATOM 609 O O . GLN A 1 83 ? 8.195 -6.886 14.551 1.00 62.50 83 GLN A O 1
ATOM 614 N N . ILE A 1 84 ? 9.974 -7.614 15.725 1.00 61.47 84 ILE A N 1
ATOM 615 C CA . ILE A 1 84 ? 10.243 -8.800 14.915 1.00 61.47 84 ILE A CA 1
ATOM 616 C C . ILE A 1 84 ? 9.266 -9.871 15.423 1.00 61.47 84 ILE A C 1
ATOM 618 O O . ILE A 1 84 ? 9.296 -10.155 16.624 1.00 61.47 84 ILE A O 1
ATOM 622 N N . PRO A 1 85 ? 8.393 -10.452 14.579 1.00 57.16 85 PRO A N 1
ATOM 623 C CA . PRO A 1 85 ? 7.557 -11.569 15.001 1.00 57.16 85 PRO A CA 1
ATOM 624 C C . PRO A 1 85 ? 8.488 -12.684 15.494 1.00 57.16 85 PRO A C 1
ATOM 626 O O . PRO A 1 85 ? 9.330 -13.162 14.731 1.00 57.16 85 PRO A O 1
ATOM 629 N N . THR A 1 86 ? 8.410 -12.982 16.793 1.00 55.28 86 THR A N 1
ATOM 630 C CA . THR A 1 86 ? 9.216 -14.011 17.470 1.00 55.28 86 THR A CA 1
ATOM 631 C C . THR A 1 86 ? 8.577 -15.375 17.279 1.00 55.28 86 THR A C 1
ATOM 633 O O . THR A 1 86 ? 7.329 -15.441 17.358 1.00 55.28 86 THR A O 1
#

Radius of gyration: 24.61 Å; Cα contacts (8 Å, |Δi|>4): 99; chains: 1; bounding box: 24×48×72 Å

pLDDT: mean 70.9, std 13.78, range [41.78, 88.12]

Mean predicted aligned error: 16.16 Å

Secondary structure (DSSP, 8-state):
----HHHHHHHHHHHHHHHHHHHHTTSTTTT-----TT-PPB-SSGGGGTTSBTEEEEE-TTT--EEEEETTSPPPBTTB-SS---

Foldseek 3Di:
DDPDPVVVVVVVVVVVVVVVVVVVVVPPPPPPPPQPQQDFAFDDAQVVLPQAAQWGFDQQPVPRGTGTAHPVRGGDRPRYRPDDPD

Sequence (86 aa):
MKFNACHIFSLLSFLLVTLVPLLSAALTTFGKTPNASGSSRPCNTDGDCYAIKYSSCARDPSTGRRLCLCADSKIPIGNSCDQIPT

Organism: Diaphorina cit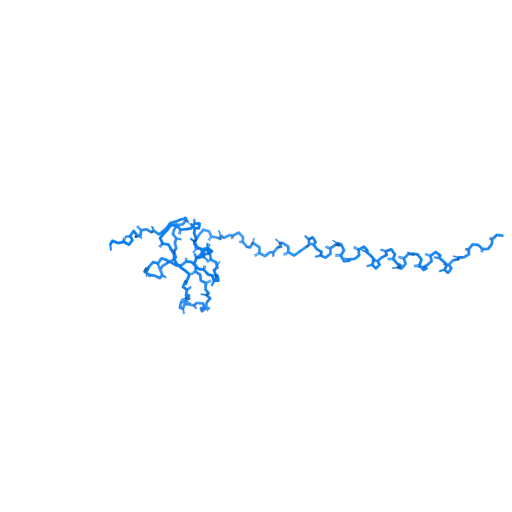ri (NCBI:txid121845)